Protein AF-A0A0Q7XCU3-F1 (afdb_monomer)

Mean predicted aligned error: 9.3 Å

Structure (mmCIF, N/CA/C/O backbone):
data_AF-A0A0Q7XCU3-F1
#
_entry.id   AF-A0A0Q7XCU3-F1
#
loop_
_atom_site.group_PDB
_atom_site.id
_atom_site.type_symbol
_atom_site.label_atom_id
_atom_site.label_alt_id
_atom_site.label_comp_id
_atom_site.label_asym_id
_atom_site.label_entity_id
_atom_site.label_seq_id
_atom_site.pdbx_PDB_ins_code
_atom_site.Cartn_x
_atom_site.Cartn_y
_atom_site.Cartn_z
_atom_site.occupancy
_atom_site.B_iso_or_equiv
_atom_site.auth_seq_id
_atom_site.auth_comp_id
_atom_site.auth_asym_id
_atom_site.auth_atom_id
_atom_site.pdbx_PDB_model_num
ATOM 1 N N . MET A 1 1 ? 55.228 6.716 -40.233 1.00 40.53 1 MET A N 1
ATOM 2 C CA . MET A 1 1 ? 54.186 5.681 -40.377 1.00 40.53 1 MET A CA 1
ATOM 3 C C . MET A 1 1 ? 52.995 6.126 -39.548 1.00 40.53 1 MET A C 1
ATOM 5 O O . MET A 1 1 ? 53.176 6.418 -38.375 1.00 40.53 1 MET A O 1
ATOM 9 N N . LEU A 1 2 ? 51.854 6.316 -40.211 1.00 42.81 2 LEU A 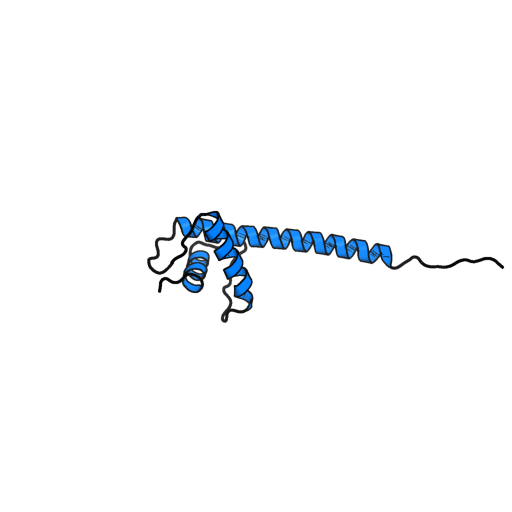N 1
ATOM 10 C CA . LEU A 1 2 ? 50.552 6.670 -39.635 1.00 42.81 2 LEU A CA 1
ATOM 11 C C . LEU A 1 2 ? 49.814 5.420 -39.125 1.00 42.81 2 LEU A C 1
ATOM 13 O O . LEU A 1 2 ? 50.202 4.312 -39.483 1.00 42.81 2 LEU A O 1
ATOM 17 N N . PHE A 1 3 ? 48.715 5.685 -38.405 1.00 41.03 3 PHE A N 1
ATOM 18 C CA . PHE A 1 3 ? 47.702 4.820 -37.772 1.00 41.03 3 PHE A CA 1
ATOM 19 C C . PHE A 1 3 ? 47.938 4.624 -36.269 1.00 41.03 3 PHE A C 1
ATOM 21 O O . PHE A 1 3 ? 48.699 3.762 -35.853 1.00 41.03 3 PHE A O 1
ATOM 28 N N . ALA A 1 4 ? 47.520 5.568 -35.416 1.00 45.00 4 ALA A N 1
ATOM 29 C CA . ALA A 1 4 ? 46.147 6.001 -35.088 1.00 45.00 4 ALA A CA 1
ATOM 30 C C . ALA A 1 4 ? 45.320 4.878 -34.444 1.00 45.00 4 ALA A C 1
ATOM 32 O O . ALA A 1 4 ? 45.092 3.830 -35.040 1.00 45.00 4 ALA A O 1
ATOM 33 N N . ALA A 1 5 ? 44.926 5.147 -33.200 1.00 51.44 5 ALA A N 1
ATOM 34 C CA . ALA A 1 5 ? 44.193 4.288 -32.291 1.00 51.44 5 ALA A CA 1
ATOM 35 C C . ALA A 1 5 ? 42.869 3.781 -32.875 1.00 51.44 5 ALA A C 1
ATOM 37 O O . ALA A 1 5 ? 42.113 4.544 -33.469 1.00 51.44 5 ALA A O 1
ATOM 38 N N . SER A 1 6 ? 42.555 2.518 -32.603 1.00 44.28 6 SER A N 1
ATOM 39 C CA . SER A 1 6 ? 41.202 1.973 -32.695 1.00 44.28 6 SER A CA 1
ATOM 40 C C . SER A 1 6 ? 40.652 1.777 -31.281 1.00 44.28 6 SER A C 1
ATOM 42 O O . SER A 1 6 ? 40.606 0.667 -30.760 1.00 44.28 6 SER A O 1
ATOM 44 N N . VAL A 1 7 ? 40.281 2.893 -30.652 1.00 55.94 7 VAL A N 1
ATOM 45 C CA . VAL A 1 7 ? 39.164 2.931 -29.700 1.00 55.94 7 VAL A CA 1
ATOM 46 C C . VAL A 1 7 ? 37.930 3.153 -30.564 1.00 55.94 7 VAL A C 1
ATOM 48 O O . VAL A 1 7 ? 37.923 4.139 -31.289 1.00 55.94 7 VAL A O 1
ATOM 51 N N . SER A 1 8 ? 36.973 2.222 -30.549 1.00 51.88 8 SER A N 1
ATOM 52 C CA . SER A 1 8 ? 35.543 2.425 -30.861 1.00 51.88 8 SER A CA 1
ATOM 53 C C . SER A 1 8 ? 34.900 1.074 -31.179 1.00 51.88 8 SER A C 1
ATOM 55 O O . SER A 1 8 ? 35.009 0.604 -32.308 1.00 51.88 8 SER A O 1
ATOM 57 N N . ALA A 1 9 ? 34.237 0.457 -30.192 1.00 50.66 9 ALA A N 1
ATOM 58 C CA . ALA A 1 9 ? 33.210 -0.572 -30.432 1.00 50.66 9 ALA A CA 1
ATOM 59 C C . ALA A 1 9 ? 32.363 -0.958 -29.197 1.00 50.66 9 ALA A C 1
ATOM 61 O O . ALA A 1 9 ? 31.373 -1.658 -29.373 1.00 50.66 9 ALA A O 1
ATOM 62 N N . GLU A 1 10 ? 32.702 -0.545 -27.967 1.00 51.41 10 GLU A N 1
ATOM 63 C CA . GLU A 1 10 ? 31.963 -0.991 -26.761 1.00 51.41 10 GLU A CA 1
ATOM 64 C C . GLU A 1 10 ? 31.017 0.055 -26.138 1.00 51.41 10 GLU A C 1
ATOM 66 O O . GLU A 1 10 ? 30.197 -0.294 -25.289 1.00 51.41 10 GLU A O 1
ATOM 71 N N . GLU A 1 11 ? 31.061 1.321 -26.565 1.00 50.12 11 GLU A N 1
ATOM 72 C CA . GLU A 1 11 ? 30.251 2.383 -25.939 1.00 50.12 11 GLU A CA 1
ATOM 73 C C . GLU A 1 11 ? 28.778 2.392 -26.400 1.00 50.12 11 GLU A C 1
ATOM 75 O O . GLU A 1 11 ? 27.884 2.660 -25.593 1.00 50.12 11 GLU A O 1
ATOM 80 N N . ASP A 1 12 ? 28.482 2.019 -27.652 1.00 51.97 12 ASP A N 1
ATOM 81 C CA . ASP A 1 12 ? 27.112 2.091 -28.192 1.00 51.97 12 ASP A CA 1
ATOM 82 C C . ASP A 1 12 ? 26.169 1.026 -27.605 1.00 51.97 12 ASP A C 1
ATOM 84 O O . ASP A 1 12 ? 25.009 1.319 -27.305 1.00 51.97 12 ASP A O 1
ATOM 88 N N . ILE A 1 13 ? 26.658 -0.195 -27.362 1.00 55.03 13 ILE A N 1
ATOM 89 C CA . ILE A 1 13 ? 25.840 -1.295 -26.822 1.00 55.03 13 ILE A CA 1
ATOM 90 C C . ILE A 1 13 ? 25.459 -1.011 -25.359 1.00 55.03 13 ILE A C 1
ATOM 92 O O . ILE A 1 13 ? 24.298 -1.178 -24.978 1.00 55.03 13 ILE A O 1
ATOM 96 N N . CYS A 1 14 ? 26.393 -0.483 -24.560 1.00 57.00 14 CYS A N 1
ATOM 97 C CA . CYS A 1 14 ? 26.150 -0.148 -23.155 1.00 57.00 14 CYS A CA 1
ATOM 98 C C . CYS A 1 14 ? 25.133 0.992 -22.980 1.00 57.00 14 CYS A C 1
ATOM 100 O O . CYS A 1 14 ? 24.334 0.960 -22.042 1.00 57.00 14 CYS A O 1
ATOM 102 N N . SER A 1 15 ? 25.123 1.978 -23.886 1.00 61.78 15 SER A N 1
ATOM 103 C CA . SER A 1 15 ? 24.147 3.077 -23.844 1.00 61.78 15 SER A CA 1
ATOM 104 C C . SER A 1 15 ? 22.707 2.579 -24.038 1.00 61.78 15 SER A C 1
ATOM 106 O O . SER A 1 15 ? 21.788 3.040 -23.357 1.00 61.78 15 SER A O 1
ATOM 108 N N . SER A 1 16 ? 22.521 1.576 -24.904 1.00 77.50 16 SER A N 1
ATOM 109 C CA . SER A 1 16 ? 21.211 0.988 -25.192 1.00 77.50 16 SER A CA 1
ATOM 110 C C . SER A 1 16 ? 20.668 0.157 -24.024 1.00 77.50 16 SER A C 1
ATOM 112 O O . SER A 1 16 ? 19.487 0.274 -23.689 1.00 77.50 16 SER A O 1
ATOM 114 N N . GLU A 1 17 ? 21.533 -0.600 -23.344 1.00 81.69 17 GLU A N 1
ATOM 115 C CA . GLU A 1 17 ? 21.174 -1.391 -22.160 1.00 81.69 17 GLU A CA 1
ATOM 116 C C . GLU A 1 17 ? 20.893 -0.499 -20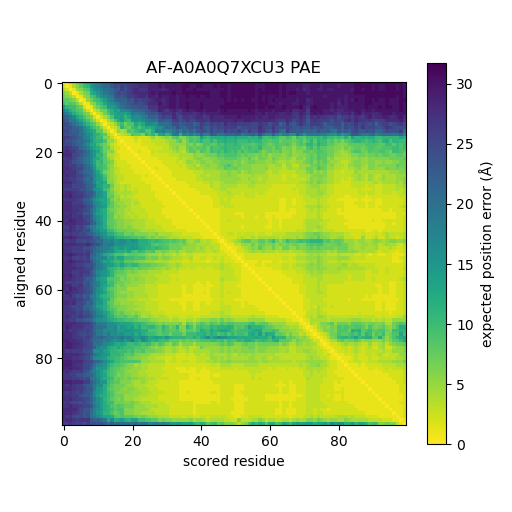.942 1.00 81.69 17 GLU A C 1
ATOM 118 O O . GLU A 1 17 ? 19.940 -0.746 -20.203 1.00 81.69 17 GLU A O 1
ATOM 123 N N . TYR A 1 18 ? 21.643 0.595 -20.757 1.00 81.12 18 TYR A N 1
ATOM 124 C CA . TYR A 1 18 ? 21.359 1.572 -19.700 1.00 81.12 18 TYR A CA 1
ATOM 125 C C . TYR A 1 18 ? 19.994 2.245 -19.892 1.00 81.12 18 TYR A C 1
ATOM 127 O O . TYR A 1 18 ? 19.188 2.324 -18.961 1.00 81.12 18 TYR A O 1
ATOM 135 N N . GLU A 1 19 ? 19.704 2.710 -21.108 1.00 85.50 19 GLU A N 1
ATOM 136 C CA . GLU A 1 19 ? 18.420 3.331 -21.437 1.00 85.50 19 GLU A CA 1
ATOM 137 C C . GLU A 1 19 ? 17.250 2.357 -21.286 1.00 85.50 19 GLU A C 1
ATOM 139 O O . GLU A 1 19 ? 16.183 2.732 -20.788 1.00 85.50 19 GLU A O 1
ATOM 144 N N . ARG A 1 20 ? 17.456 1.093 -21.662 1.00 86.12 20 ARG A N 1
ATOM 145 C CA . ARG A 1 20 ? 16.496 0.017 -21.426 1.00 86.12 20 ARG A CA 1
ATOM 146 C C . ARG A 1 20 ? 16.256 -0.195 -19.932 1.00 86.12 20 ARG A C 1
ATOM 148 O O . ARG A 1 20 ? 15.107 -0.114 -19.503 1.00 86.12 20 ARG A O 1
ATOM 155 N N . GLY A 1 21 ? 17.315 -0.375 -19.145 1.00 85.06 21 GLY A N 1
ATOM 156 C CA . GLY A 1 21 ? 17.217 -0.559 -17.696 1.00 85.06 21 GLY A CA 1
ATOM 157 C C . GLY A 1 21 ? 16.510 0.612 -17.010 1.00 85.06 21 GLY A C 1
ATOM 158 O O . GLY A 1 21 ? 15.653 0.407 -16.154 1.00 85.06 21 GLY A O 1
ATOM 159 N N . ARG A 1 22 ? 16.773 1.851 -17.443 1.00 89.56 22 ARG A N 1
ATOM 160 C CA . ARG A 1 22 ? 16.077 3.044 -16.936 1.00 89.56 22 ARG A CA 1
ATOM 161 C C . ARG A 1 22 ? 14.569 2.995 -17.198 1.00 89.56 22 ARG A C 1
ATOM 163 O O . ARG A 1 22 ? 13.792 3.362 -16.319 1.00 89.56 22 ARG A O 1
ATOM 170 N N . ARG A 1 23 ? 14.148 2.553 -18.387 1.00 86.19 23 ARG A N 1
ATOM 171 C CA . ARG A 1 23 ? 12.722 2.422 -18.741 1.00 86.19 23 ARG A CA 1
ATOM 172 C C . ARG A 1 23 ? 12.044 1.304 -17.960 1.00 86.19 23 ARG A C 1
ATOM 174 O O . ARG A 1 23 ? 10.949 1.515 -17.453 1.00 86.19 23 ARG A O 1
ATOM 181 N N . GLU A 1 24 ? 12.699 0.155 -17.837 1.00 88.44 24 GLU A N 1
ATOM 182 C CA . GLU A 1 24 ? 12.180 -0.989 -17.080 1.00 88.44 24 GLU A CA 1
ATOM 183 C C . GLU A 1 24 ? 12.015 -0.640 -15.593 1.00 88.44 24 GLU A C 1
ATOM 185 O O . GLU A 1 24 ? 10.954 -0.879 -15.020 1.00 88.44 24 GLU A O 1
ATOM 190 N N . MET A 1 25 ? 13.004 0.031 -14.991 1.00 86.31 25 MET A N 1
ATOM 191 C CA . MET A 1 25 ? 12.904 0.530 -13.614 1.00 86.31 25 MET A CA 1
ATOM 192 C C . MET A 1 25 ? 11.802 1.580 -13.446 1.00 86.31 25 MET A C 1
ATOM 194 O O . MET A 1 25 ? 11.122 1.589 -12.422 1.00 86.31 25 MET A O 1
ATOM 198 N N . GLY A 1 26 ? 11.610 2.454 -14.439 1.00 86.44 26 GLY A N 1
ATOM 199 C CA . GLY A 1 26 ? 10.509 3.418 -14.450 1.00 86.44 26 GLY A CA 1
ATOM 200 C C . GLY A 1 26 ? 9.142 2.733 -14.449 1.00 86.44 26 GLY A C 1
ATOM 201 O O . GLY A 1 26 ? 8.316 3.027 -13.591 1.00 86.44 26 GLY A O 1
ATOM 202 N N . ALA A 1 27 ? 8.936 1.765 -15.345 1.00 87.88 27 ALA A N 1
ATOM 203 C CA . ALA A 1 27 ? 7.700 0.985 -15.411 1.00 87.88 27 ALA A CA 1
ATOM 204 C C . ALA A 1 27 ? 7.444 0.204 -14.111 1.00 87.88 27 ALA A C 1
ATOM 206 O O . ALA A 1 27 ? 6.320 0.168 -13.613 1.00 87.88 27 ALA A O 1
ATOM 207 N N . TYR A 1 28 ? 8.496 -0.368 -13.518 1.00 86.12 28 TYR A N 1
ATOM 2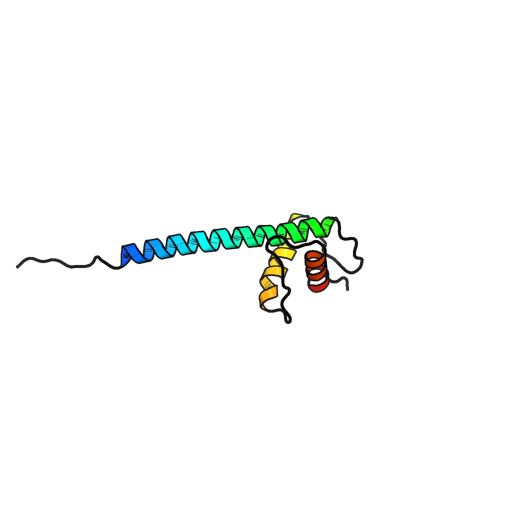08 C CA . TYR A 1 28 ? 8.394 -1.038 -12.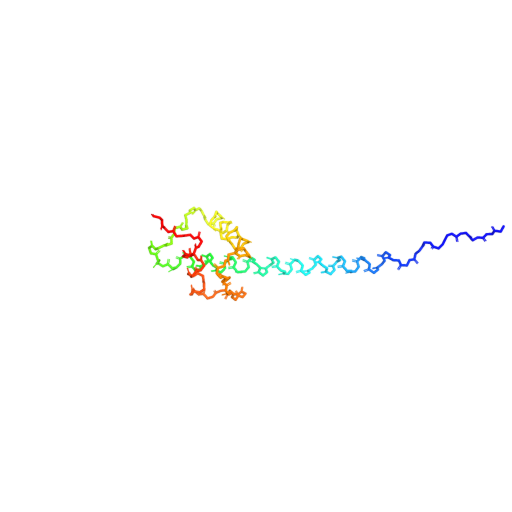225 1.00 86.12 28 TYR A CA 1
ATOM 209 C C . TYR A 1 28 ? 7.973 -0.068 -11.113 1.00 86.12 28 T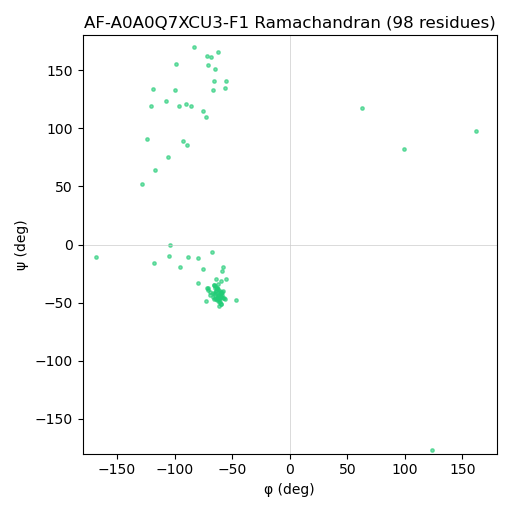YR A C 1
ATOM 211 O O . TYR A 1 28 ? 7.072 -0.371 -10.337 1.00 86.12 28 TYR A O 1
ATOM 219 N N . ALA A 1 29 ? 8.571 1.125 -11.053 1.00 87.44 29 ALA A N 1
ATOM 220 C CA . ALA A 1 29 ? 8.201 2.141 -10.069 1.00 87.44 29 ALA A CA 1
ATOM 221 C C . ALA A 1 29 ? 6.741 2.606 -10.223 1.00 87.44 29 ALA A C 1
ATOM 223 O O . ALA A 1 29 ? 6.054 2.802 -9.220 1.00 87.44 29 ALA A O 1
ATOM 224 N N . GLU A 1 30 ? 6.246 2.742 -11.457 1.00 90.00 30 GLU A N 1
ATOM 225 C CA . GLU A 1 30 ? 4.835 3.051 -11.717 1.00 90.00 30 GLU A CA 1
ATOM 226 C C . GLU A 1 30 ? 3.907 1.946 -11.200 1.00 90.00 30 GLU A C 1
ATOM 228 O O . GLU A 1 30 ? 2.937 2.240 -10.499 1.00 90.00 30 GLU A O 1
ATOM 233 N N . MET A 1 31 ? 4.234 0.680 -11.472 1.00 90.94 31 MET A N 1
ATOM 234 C CA . MET A 1 31 ? 3.471 -0.476 -10.991 1.00 90.94 31 MET A CA 1
ATOM 235 C C . MET A 1 31 ? 3.408 -0.524 -9.458 1.00 90.94 31 MET A C 1
ATOM 237 O O . MET A 1 31 ? 2.332 -0.694 -8.886 1.00 90.94 31 MET A O 1
ATOM 241 N N . MET A 1 32 ? 4.532 -0.284 -8.778 1.00 91.38 32 MET A N 1
ATOM 242 C CA . MET A 1 32 ? 4.576 -0.199 -7.313 1.00 91.38 32 MET A CA 1
ATOM 243 C C . MET A 1 32 ? 3.662 0.917 -6.787 1.00 91.38 32 MET A C 1
ATOM 245 O O . MET A 1 32 ? 2.905 0.702 -5.840 1.00 91.38 32 MET A O 1
ATOM 249 N N . GLY A 1 33 ? 3.657 2.080 -7.444 1.00 93.06 33 GLY A N 1
ATOM 250 C CA . GLY A 1 33 ? 2.759 3.185 -7.101 1.00 93.06 33 GLY A CA 1
ATOM 251 C C . GLY A 1 33 ? 1.272 2.836 -7.256 1.00 93.06 33 GLY A C 1
ATOM 252 O O . GLY A 1 33 ? 0.451 3.287 -6.452 1.00 93.06 33 GLY A O 1
ATOM 253 N N . ILE A 1 34 ? 0.911 2.005 -8.241 1.00 94.31 34 ILE A N 1
ATOM 254 C CA . ILE A 1 34 ? -0.461 1.495 -8.410 1.00 94.31 34 ILE A CA 1
ATOM 255 C C . ILE A 1 34 ? -0.844 0.594 -7.231 1.00 94.31 34 ILE A C 1
ATOM 257 O O . ILE A 1 34 ? -1.908 0.794 -6.640 1.00 94.31 34 ILE A O 1
ATOM 261 N N . ILE A 1 35 ? 0.029 -0.340 -6.845 1.00 95.06 35 ILE A N 1
ATOM 262 C CA . ILE A 1 35 ? -0.193 -1.248 -5.709 1.00 95.06 35 ILE A CA 1
ATOM 263 C C . ILE A 1 35 ? -0.386 -0.445 -4.414 1.00 95.06 35 ILE A C 1
ATOM 265 O O . ILE A 1 35 ? -1.381 -0.618 -3.704 1.00 95.06 35 ILE A O 1
ATOM 269 N N . GLU A 1 36 ? 0.525 0.485 -4.123 1.00 94.94 36 GLU A N 1
ATOM 270 C CA . GLU A 1 36 ? 0.473 1.353 -2.940 1.00 94.94 36 GLU A CA 1
ATOM 271 C C . GLU A 1 36 ? -0.802 2.207 -2.909 1.00 94.94 36 GLU A C 1
ATOM 273 O O . GLU A 1 36 ? -1.482 2.301 -1.878 1.00 94.94 36 GLU A O 1
ATOM 278 N N . GLY A 1 37 ? -1.149 2.808 -4.050 1.00 94.88 37 GLY A N 1
ATOM 279 C CA . GLY A 1 37 ? -2.349 3.620 -4.215 1.00 94.88 37 GLY A CA 1
ATOM 280 C C . GLY A 1 37 ? -3.634 2.814 -4.028 1.00 94.88 37 GLY A C 1
ATOM 281 O O . GLY A 1 37 ? -4.561 3.286 -3.367 1.00 94.88 37 GLY A O 1
ATOM 282 N N . ALA A 1 38 ? -3.682 1.585 -4.540 1.00 96.75 38 ALA A N 1
ATOM 283 C CA . ALA A 1 38 ? -4.814 0.679 -4.377 1.00 96.75 38 ALA A CA 1
ATOM 284 C C . ALA A 1 38 ? -4.992 0.241 -2.915 1.00 96.75 38 ALA A C 1
ATOM 286 O O . ALA A 1 38 ? -6.104 0.318 -2.384 1.00 96.75 38 ALA A O 1
ATOM 287 N N . ILE A 1 39 ? -3.908 -0.134 -2.224 1.00 97.12 39 ILE A N 1
ATOM 288 C CA . ILE A 1 39 ? -3.942 -0.450 -0.785 1.00 97.12 39 ILE A CA 1
ATOM 289 C C . ILE A 1 39 ? -4.464 0.754 0.005 1.00 97.12 39 ILE A C 1
ATOM 291 O O . ILE A 1 39 ? -5.345 0.608 0.860 1.00 97.12 39 ILE A O 1
ATOM 295 N N . TYR A 1 40 ? -3.962 1.955 -0.297 1.00 97.06 40 TYR A N 1
ATOM 296 C CA . TYR A 1 40 ? -4.439 3.179 0.336 1.00 97.06 40 TYR A CA 1
ATOM 297 C C . TYR A 1 40 ? -5.926 3.430 0.053 1.00 97.06 40 TYR A C 1
ATOM 299 O O . TYR A 1 40 ? -6.677 3.699 0.992 1.00 97.06 40 TYR A O 1
ATOM 307 N N . GLY A 1 41 ? -6.376 3.292 -1.194 1.00 96.69 41 GLY A N 1
ATOM 308 C CA . GLY A 1 41 ? -7.781 3.455 -1.571 1.00 96.69 41 GLY A CA 1
ATOM 309 C C . GLY A 1 41 ? -8.705 2.519 -0.791 1.00 96.69 41 GLY A C 1
ATOM 310 O O . GLY A 1 41 ? -9.696 2.963 -0.207 1.00 96.69 41 GLY A O 1
ATOM 311 N N . HIS A 1 42 ? -8.337 1.240 -0.680 1.00 97.31 42 HIS A N 1
ATOM 312 C CA . HIS A 1 42 ? -9.085 0.274 0.129 1.00 97.31 42 HIS A CA 1
ATOM 313 C C . HIS A 1 42 ? -9.059 0.621 1.620 1.00 97.31 42 HIS A C 1
ATOM 315 O O . HIS A 1 42 ? -10.083 0.480 2.291 1.00 97.31 42 HIS A O 1
ATOM 321 N N . SER A 1 43 ? -7.949 1.161 2.137 1.00 95.44 43 SER A N 1
ATOM 322 C CA . SER A 1 43 ? -7.835 1.579 3.545 1.00 95.44 43 SER A CA 1
ATOM 323 C C . SER A 1 43 ? -8.867 2.637 3.963 1.00 95.44 43 SER A C 1
ATOM 325 O O . SER A 1 43 ? -9.188 2.742 5.145 1.00 95.44 43 SER A O 1
ATOM 327 N N . LEU A 1 44 ? -9.421 3.398 3.012 1.00 94.62 44 LEU A N 1
ATOM 328 C CA . LEU A 1 44 ? -10.465 4.395 3.273 1.00 94.62 44 LEU A CA 1
ATOM 329 C C . LEU A 1 44 ? -11.846 3.775 3.522 1.00 94.62 44 LEU A C 1
ATOM 331 O O . LEU A 1 44 ? -12.710 4.428 4.102 1.00 94.62 44 LEU A O 1
ATOM 335 N N . THR A 1 45 ? -12.068 2.539 3.070 1.00 94.31 45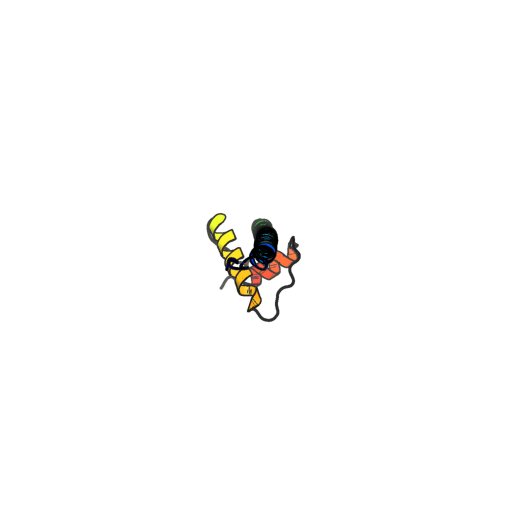 THR A N 1
ATOM 336 C CA . THR A 1 45 ? -13.378 1.864 3.122 1.00 94.31 45 THR A CA 1
ATOM 337 C C . THR A 1 45 ? -13.374 0.592 3.970 1.00 94.31 45 THR A C 1
ATOM 339 O O . THR A 1 45 ? -14.439 0.090 4.339 1.00 94.31 45 THR A O 1
ATOM 342 N N . ILE A 1 46 ? -12.199 0.047 4.295 1.00 92.50 46 ILE A N 1
ATOM 343 C CA . ILE A 1 46 ? -12.058 -1.087 5.210 1.00 92.50 46 ILE A CA 1
ATOM 344 C C . ILE A 1 46 ? -12.332 -0.610 6.641 1.00 92.50 46 ILE A C 1
ATOM 346 O O . ILE A 1 46 ? -11.525 0.080 7.257 1.00 92.50 46 ILE A O 1
ATOM 350 N N . ALA A 1 47 ? -13.463 -1.037 7.196 1.00 82.06 47 ALA A N 1
ATOM 351 C CA . ALA A 1 47 ? -13.764 -0.894 8.613 1.00 82.06 47 ALA A CA 1
ATOM 352 C C . ALA A 1 47 ? -13.244 -2.128 9.369 1.00 82.06 47 ALA A C 1
ATOM 354 O O . ALA A 1 47 ? -13.981 -3.090 9.578 1.00 82.06 47 ALA A O 1
ATOM 355 N N . SER A 1 48 ? -11.966 -2.119 9.757 1.00 87.94 48 SER A N 1
ATOM 356 C CA . SER A 1 48 ? -11.384 -3.155 10.621 1.00 87.94 48 SER A CA 1
ATOM 357 C C . SER A 1 48 ? -10.834 -2.516 11.897 1.00 87.94 48 SER A C 1
ATOM 359 O O . SER A 1 48 ? -9.905 -1.712 11.810 1.00 87.94 48 SER A O 1
ATOM 361 N N . PRO A 1 49 ? -11.335 -2.886 13.093 1.00 87.25 49 PRO A N 1
ATOM 362 C CA . PRO A 1 49 ? -10.803 -2.375 14.359 1.00 87.25 49 PRO A CA 1
ATOM 363 C C . PRO A 1 49 ? -9.376 -2.873 14.645 1.00 87.25 49 PRO A C 1
ATOM 365 O O . PRO A 1 49 ? -8.763 -2.456 15.620 1.00 87.25 49 PRO A O 1
ATOM 368 N N . LYS A 1 50 ? -8.852 -3.781 13.811 1.00 92.12 50 LYS A N 1
ATOM 369 C CA . LYS A 1 50 ? -7.506 -4.345 13.930 1.00 92.12 50 LYS A CA 1
ATOM 370 C C . LYS A 1 50 ? -6.440 -3.515 13.211 1.00 92.12 50 LYS A C 1
ATOM 372 O O . LYS A 1 50 ? -5.263 -3.798 13.399 1.00 92.12 50 LYS A O 1
ATOM 377 N N . ILE A 1 51 ? -6.824 -2.532 12.390 1.00 95.44 51 ILE A N 1
ATOM 378 C CA . ILE A 1 51 ? -5.904 -1.757 11.544 1.00 95.44 51 ILE A CA 1
ATOM 379 C C . ILE A 1 51 ? -5.732 -0.340 12.102 1.00 95.44 51 ILE A C 1
ATOM 381 O O . ILE A 1 51 ? -6.692 0.421 12.200 1.00 95.44 51 ILE A O 1
ATOM 385 N N . CYS A 1 52 ? -4.490 0.047 12.386 1.00 93.81 52 CYS A N 1
ATOM 386 C CA . CYS A 1 52 ? -4.102 1.349 12.928 1.00 93.81 52 CYS A CA 1
ATOM 387 C C . CYS A 1 52 ? -3.191 2.125 11.960 1.00 93.81 52 CYS A C 1
ATOM 389 O O . CYS A 1 52 ? -2.042 2.454 12.260 1.00 93.81 52 CYS A O 1
ATOM 391 N N . LEU A 1 53 ? -3.725 2.477 10.785 1.00 94.81 53 LEU A N 1
ATOM 392 C CA . LEU A 1 53 ? -3.046 3.343 9.815 1.00 94.81 53 LEU A CA 1
ATOM 393 C C . LEU A 1 53 ? -3.438 4.820 10.021 1.00 94.81 53 LEU A C 1
ATOM 395 O O . LEU A 1 53 ? -4.399 5.331 9.436 1.00 94.81 53 LEU A O 1
ATOM 399 N N . VAL A 1 54 ? -2.681 5.514 10.873 1.00 92.81 54 VAL A N 1
ATOM 400 C CA . VAL A 1 54 ? -2.925 6.915 11.273 1.00 92.81 54 VAL A CA 1
ATOM 401 C C . VAL A 1 54 ? -2.054 7.920 10.511 1.00 92.81 54 VAL A C 1
ATOM 403 O O . VAL A 1 54 ? -0.958 7.582 10.058 1.00 92.81 54 VAL A O 1
ATOM 406 N N . GLY A 1 55 ? -2.521 9.167 10.418 1.00 94.56 55 GLY A N 1
ATOM 407 C CA . GLY A 1 55 ? -1.821 10.281 9.767 1.00 94.56 55 GLY A CA 1
ATOM 408 C C . GLY A 1 55 ? -2.639 10.939 8.655 1.00 94.56 55 GLY A C 1
ATOM 409 O O . GLY A 1 55 ? -3.791 10.572 8.404 1.00 94.56 55 GLY A O 1
ATOM 410 N N . THR A 1 56 ? -2.032 11.908 7.983 1.00 96.31 56 THR A N 1
ATOM 411 C CA . THR A 1 56 ? -2.561 12.539 6.766 1.00 96.31 56 THR A CA 1
ATOM 412 C C . THR A 1 56 ? -2.559 11.555 5.586 1.00 96.31 56 THR A C 1
ATOM 414 O O . THR A 1 56 ? -1.819 10.571 5.613 1.00 96.31 56 THR A O 1
ATOM 417 N N . PRO A 1 57 ? -3.332 11.806 4.510 1.00 94.69 57 PRO A N 1
ATOM 418 C CA . PRO A 1 57 ? -3.287 10.993 3.290 1.00 94.69 57 PRO A CA 1
ATOM 419 C C . PRO A 1 57 ? -1.867 10.696 2.792 1.00 94.69 57 PRO A C 1
ATOM 421 O O . PRO A 1 57 ? -1.516 9.541 2.566 1.00 94.69 57 PRO A O 1
ATOM 424 N N . LYS A 1 58 ? -1.019 11.730 2.715 1.00 94.25 58 LYS A N 1
ATOM 425 C CA . LYS A 1 58 ? 0.373 11.608 2.269 1.00 94.25 58 LYS A CA 1
ATOM 426 C C . LYS A 1 58 ? 1.195 10.700 3.186 1.00 94.25 58 LYS A C 1
ATOM 428 O O . LYS A 1 58 ? 1.906 9.828 2.699 1.00 94.25 58 LYS A O 1
ATOM 433 N N . GLU A 1 59 ? 1.073 10.872 4.500 1.00 96.88 59 GLU A N 1
ATOM 434 C CA . GLU A 1 59 ? 1.787 10.041 5.478 1.00 96.88 59 GLU A CA 1
ATOM 435 C C . GLU A 1 59 ? 1.336 8.580 5.424 1.00 96.88 59 GLU A C 1
ATOM 437 O O . GLU A 1 59 ? 2.157 7.679 5.577 1.00 96.88 59 GLU A O 1
ATOM 442 N N . LYS A 1 60 ? 0.042 8.326 5.198 1.00 96.00 60 LYS A N 1
ATOM 443 C CA . LYS A 1 60 ? -0.487 6.964 5.071 1.00 96.00 60 LYS A CA 1
ATOM 444 C C . LYS A 1 60 ? 0.074 6.256 3.841 1.00 96.00 60 LYS A C 1
ATOM 446 O O . LYS A 1 60 ? 0.537 5.128 3.976 1.00 96.00 60 LYS A O 1
ATOM 451 N N . VAL A 1 61 ? 0.098 6.923 2.686 1.00 95.38 61 VAL A N 1
ATOM 452 C CA . VAL A 1 61 ? 0.707 6.377 1.459 1.00 95.38 61 VAL A CA 1
ATOM 453 C C . VAL A 1 61 ? 2.199 6.108 1.671 1.00 95.38 61 VAL A C 1
ATOM 455 O O . VAL A 1 61 ? 2.661 5.011 1.389 1.00 95.38 61 VAL A O 1
ATOM 458 N N . GLN A 1 62 ? 2.942 7.047 2.266 1.00 95.44 62 GLN A N 1
ATOM 459 C CA . GLN A 1 62 ? 4.366 6.848 2.574 1.00 95.44 62 GLN A CA 1
ATOM 460 C C . GLN A 1 62 ? 4.608 5.665 3.521 1.00 95.44 62 GLN A C 1
ATOM 462 O O . GLN A 1 62 ? 5.544 4.893 3.328 1.00 95.44 62 GLN A O 1
ATOM 467 N N . LYS A 1 63 ? 3.762 5.494 4.544 1.00 96.62 63 LYS A N 1
ATOM 468 C CA . LYS A 1 63 ? 3.825 4.334 5.443 1.00 96.62 63 LYS A CA 1
ATOM 469 C C . LYS A 1 63 ? 3.575 3.028 4.692 1.00 96.62 63 LYS A C 1
ATOM 471 O O . LYS A 1 63 ? 4.307 2.073 4.929 1.00 96.62 63 LYS A O 1
ATOM 476 N N . ILE A 1 64 ? 2.582 2.992 3.800 1.00 96.56 64 ILE A N 1
ATOM 477 C CA . ILE A 1 64 ? 2.283 1.829 2.951 1.00 96.56 64 ILE A CA 1
ATOM 478 C C . ILE A 1 64 ? 3.478 1.500 2.053 1.00 96.56 64 ILE A C 1
ATOM 480 O O . ILE A 1 64 ? 3.919 0.357 2.078 1.00 96.56 64 ILE A O 1
ATOM 484 N N . ALA A 1 65 ? 4.045 2.485 1.352 1.00 94.38 65 ALA A N 1
ATOM 485 C CA . ALA A 1 65 ? 5.221 2.304 0.498 1.00 94.38 65 ALA A CA 1
ATOM 486 C C . ALA A 1 65 ? 6.408 1.710 1.275 1.00 94.38 65 ALA A C 1
ATOM 488 O O . ALA A 1 65 ? 7.002 0.711 0.872 1.00 94.38 65 ALA A O 1
ATOM 489 N N . ASN A 1 66 ? 6.698 2.258 2.460 1.00 94.25 66 ASN A N 1
ATOM 490 C CA . ASN A 1 66 ? 7.762 1.748 3.328 1.00 94.25 66 ASN A CA 1
ATOM 491 C C . ASN A 1 66 ? 7.495 0.307 3.793 1.00 94.25 66 ASN A C 1
ATOM 493 O O . ASN A 1 66 ? 8.405 -0.522 3.799 1.00 94.25 66 ASN A O 1
ATOM 497 N N . ALA A 1 67 ? 6.255 -0.001 4.182 1.00 93.81 67 ALA A N 1
ATOM 498 C CA . ALA A 1 67 ? 5.872 -1.350 4.586 1.00 93.81 67 ALA A CA 1
ATOM 499 C C . ALA A 1 67 ? 5.975 -2.336 3.414 1.00 93.81 67 ALA A C 1
ATOM 501 O O . ALA A 1 67 ? 6.501 -3.436 3.583 1.00 93.81 67 ALA A O 1
ATOM 502 N N . PHE A 1 68 ? 5.548 -1.926 2.221 1.00 91.88 68 PHE A N 1
ATOM 503 C CA . PHE A 1 68 ? 5.589 -2.752 1.023 1.00 91.88 68 PHE A CA 1
ATOM 504 C C . PHE A 1 68 ? 7.027 -3.040 0.585 1.00 91.88 68 PHE A C 1
ATOM 506 O O . PHE A 1 68 ? 7.375 -4.193 0.347 1.00 91.88 68 PHE A O 1
ATOM 513 N N . GLY A 1 69 ? 7.912 -2.040 0.634 1.00 88.00 69 GLY A N 1
ATOM 514 C CA . GLY A 1 69 ? 9.348 -2.235 0.418 1.00 88.00 69 GLY A CA 1
ATOM 515 C C . GLY A 1 69 ? 9.996 -3.198 1.423 1.00 88.00 69 GLY A C 1
ATOM 516 O O . GLY A 1 69 ? 10.918 -3.926 1.068 1.00 88.00 69 GLY A O 1
ATOM 517 N N . SER A 1 70 ? 9.492 -3.257 2.662 1.00 86.50 70 SER A N 1
ATOM 518 C CA . SER A 1 70 ? 9.971 -4.205 3.682 1.00 86.50 70 SER A CA 1
ATOM 519 C C . SER A 1 70 ? 9.419 -5.629 3.526 1.00 86.50 70 SER A C 1
ATOM 521 O O . SER A 1 70 ? 9.909 -6.556 4.175 1.00 86.50 70 SER A O 1
ATOM 523 N N . GLN A 1 71 ? 8.415 -5.826 2.664 1.00 80.56 71 GLN A N 1
ATOM 524 C CA . GLN A 1 71 ? 7.737 -7.110 2.489 1.00 80.56 71 GLN A CA 1
ATOM 525 C C . GLN A 1 71 ? 8.667 -8.202 1.948 1.00 80.56 71 GLN A C 1
ATOM 527 O O . GLN A 1 71 ? 8.486 -9.369 2.289 1.00 80.56 71 GLN A O 1
ATOM 532 N N . SER A 1 72 ? 9.684 -7.841 1.162 1.00 70.81 72 SER A N 1
ATOM 533 C CA . SER A 1 72 ? 10.698 -8.769 0.634 1.00 70.81 72 SER A CA 1
ATOM 534 C C . SER A 1 72 ? 11.455 -9.540 1.725 1.00 70.81 72 SER A C 1
ATOM 536 O O . SER A 1 72 ? 12.031 -10.588 1.447 1.00 70.81 72 SER A O 1
ATOM 538 N N . HIS A 1 73 ? 11.429 -9.053 2.968 1.00 74.06 73 HIS A N 1
ATOM 539 C CA . HIS A 1 73 ? 12.054 -9.687 4.129 1.00 74.06 73 HIS A CA 1
ATOM 540 C C . HIS A 1 73 ? 11.051 -10.393 5.054 1.00 74.06 73 HIS A C 1
ATOM 542 O O . HIS A 1 73 ? 11.441 -10.940 6.085 1.00 74.06 73 HIS A O 1
ATOM 548 N N . ALA A 1 74 ? 9.757 -10.353 4.735 1.00 74.69 74 ALA A N 1
ATOM 549 C CA . ALA A 1 74 ? 8.705 -10.869 5.594 1.00 74.69 74 ALA A CA 1
ATOM 550 C C . ALA A 1 74 ? 8.323 -12.305 5.192 1.00 74.69 74 ALA A C 1
ATOM 552 O O . ALA A 1 74 ? 7.809 -12.528 4.100 1.00 74.69 74 ALA A O 1
ATOM 553 N N . GLU A 1 75 ? 8.490 -13.276 6.097 1.00 73.31 75 GLU A N 1
ATOM 554 C CA . GLU A 1 75 ? 8.058 -14.665 5.878 1.00 73.31 75 GLU A CA 1
ATOM 555 C C . GLU A 1 75 ? 6.710 -14.963 6.563 1.00 73.31 75 GLU A C 1
ATOM 557 O O . GLU A 1 75 ? 6.525 -14.597 7.729 1.00 73.31 75 GLU A O 1
ATOM 562 N N . PRO A 1 76 ? 5.742 -15.601 5.876 1.00 80.38 76 PRO A N 1
ATOM 563 C CA . PRO A 1 76 ? 5.693 -15.844 4.427 1.00 80.38 76 PRO A CA 1
ATOM 564 C C . PRO A 1 76 ? 5.439 -14.537 3.647 1.00 80.38 76 PRO A C 1
ATOM 566 O O . PRO A 1 76 ? 4.837 -13.627 4.223 1.00 80.38 76 PRO A O 1
ATOM 569 N N . PRO A 1 77 ? 5.841 -14.407 2.371 1.00 80.44 77 PRO A N 1
ATOM 570 C CA . PRO A 1 77 ? 5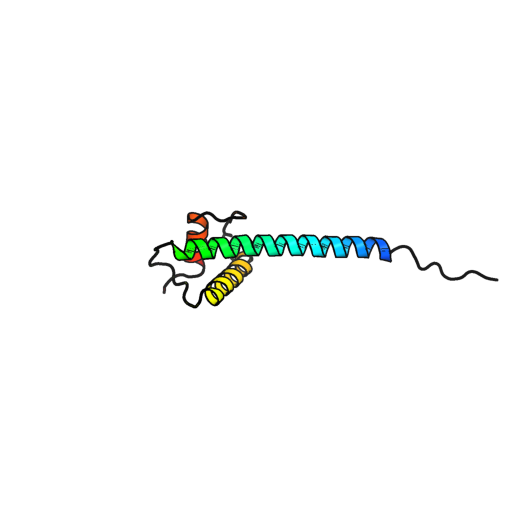.516 -13.231 1.562 1.00 80.44 77 PRO A CA 1
ATOM 571 C C . PRO A 1 77 ? 4.000 -13.118 1.323 1.00 80.44 77 PRO A C 1
ATOM 573 O O . PRO A 1 77 ? 3.277 -14.115 1.342 1.00 80.44 77 PRO A O 1
ATOM 576 N N . LEU A 1 78 ? 3.497 -11.891 1.145 1.00 86.56 78 LEU A N 1
ATOM 577 C CA . LEU A 1 78 ? 2.119 -11.672 0.695 1.00 86.56 78 LEU A CA 1
ATOM 578 C C . LEU A 1 78 ? 2.083 -11.613 -0.832 1.00 86.56 78 LEU A C 1
ATOM 580 O O . LEU A 1 78 ? 2.683 -10.732 -1.433 1.00 86.56 78 LEU A O 1
ATOM 584 N N . GLU A 1 79 ? 1.321 -12.498 -1.455 1.00 87.94 79 GLU A N 1
ATOM 585 C CA . GLU A 1 79 ? 1.031 -12.386 -2.884 1.00 87.94 79 GLU A CA 1
ATOM 586 C C . GLU A 1 79 ? 0.006 -11.261 -3.100 1.00 87.94 79 GLU A C 1
ATOM 588 O O . GLU A 1 79 ? -1.131 -11.333 -2.611 1.00 87.94 79 GLU A O 1
ATOM 593 N N . LEU A 1 80 ? 0.425 -10.201 -3.789 1.00 88.94 80 LEU A N 1
ATOM 594 C CA . LEU A 1 80 ? -0.413 -9.067 -4.172 1.00 88.94 80 LEU A CA 1
ATOM 595 C C . LEU A 1 80 ? -0.449 -8.976 -5.696 1.00 88.94 80 LEU A C 1
ATOM 597 O O . LEU A 1 80 ? 0.595 -9.042 -6.336 1.00 88.94 80 LEU A O 1
ATOM 601 N N . ASP A 1 81 ? -1.646 -8.797 -6.250 1.00 91.31 81 ASP A N 1
ATOM 602 C CA . ASP A 1 81 ? -1.807 -8.479 -7.669 1.00 91.31 81 ASP A CA 1
ATOM 603 C C . ASP A 1 81 ? -1.351 -7.037 -7.948 1.00 91.31 81 ASP A C 1
ATOM 605 O O . ASP A 1 81 ? -1.325 -6.208 -7.035 1.00 91.31 81 ASP A O 1
ATOM 609 N N . ASP A 1 82 ? -1.083 -6.708 -9.215 1.00 88.25 82 ASP A N 1
ATOM 610 C CA . ASP A 1 82 ? -0.707 -5.347 -9.647 1.00 88.25 82 ASP A CA 1
ATOM 611 C C . ASP A 1 82 ? -1.746 -4.293 -9.230 1.00 88.25 82 ASP A C 1
ATOM 613 O O . ASP A 1 82 ? -1.425 -3.135 -8.965 1.00 88.25 82 ASP A O 1
ATOM 617 N N . VAL A 1 83 ? -3.012 -4.712 -9.137 1.00 93.75 83 VAL A N 1
ATOM 618 C CA . VAL A 1 83 ? -4.103 -3.944 -8.536 1.00 93.75 83 VAL A CA 1
ATOM 619 C C . VAL A 1 83 ? -4.728 -4.794 -7.428 1.00 93.75 83 VAL A C 1
ATOM 621 O O . VAL A 1 83 ? -5.654 -5.563 -7.696 1.00 93.75 83 VAL A O 1
ATOM 624 N N . PRO A 1 84 ? -4.249 -4.674 -6.177 1.00 95.19 84 PRO A N 1
ATOM 625 C CA . PRO A 1 84 ? -4.741 -5.477 -5.071 1.00 95.19 84 PRO A CA 1
ATOM 626 C C . PRO A 1 84 ? -6.255 -5.359 -4.874 1.00 95.19 84 PRO A C 1
ATOM 628 O O . PRO A 1 84 ? -6.831 -4.264 -4.822 1.00 95.19 84 PRO A O 1
ATOM 631 N N . SER A 1 85 ? -6.896 -6.508 -4.683 1.00 96.25 85 SER A N 1
ATOM 632 C CA . SER A 1 85 ? -8.269 -6.605 -4.186 1.00 96.25 85 SER A CA 1
ATOM 633 C C . SER A 1 85 ? -8.404 -6.018 -2.777 1.00 96.25 85 SER A C 1
ATOM 635 O O . SER A 1 85 ? -7.423 -5.816 -2.049 1.00 96.25 85 SER A O 1
ATOM 637 N N . LYS A 1 86 ? -9.650 -5.789 -2.351 1.00 96.00 86 LYS A N 1
ATOM 638 C CA . LYS A 1 86 ? -9.944 -5.321 -0.993 1.00 96.00 86 LYS A CA 1
ATOM 639 C C . LYS A 1 86 ? -9.415 -6.299 0.057 1.00 96.00 86 LYS A C 1
ATOM 641 O O . LYS A 1 86 ? -8.854 -5.875 1.064 1.00 96.00 86 LYS A O 1
ATOM 646 N N . GLU A 1 87 ? -9.560 -7.598 -0.183 1.00 95.50 87 GLU A N 1
ATOM 647 C CA . GLU A 1 87 ? -9.105 -8.667 0.705 1.00 95.50 87 GLU A CA 1
ATOM 648 C C . GLU A 1 87 ? -7.575 -8.705 0.814 1.00 95.50 87 GLU A C 1
ATOM 650 O O . GLU A 1 87 ? -7.038 -8.845 1.915 1.00 95.50 87 GLU A O 1
ATOM 655 N N . GLN A 1 88 ? -6.861 -8.554 -0.305 1.00 95.81 88 GLN A N 1
ATOM 656 C CA . GLN A 1 88 ? -5.396 -8.464 -0.317 1.00 95.81 88 GLN A CA 1
ATOM 657 C C . GLN A 1 88 ? -4.907 -7.218 0.425 1.00 95.81 88 GLN A C 1
ATOM 659 O O . GLN A 1 88 ? -4.040 -7.322 1.297 1.00 95.81 88 GLN A O 1
ATOM 664 N N . ALA A 1 89 ? -5.511 -6.059 0.152 1.00 96.38 89 ALA A N 1
ATOM 665 C CA . ALA A 1 89 ? -5.198 -4.823 0.858 1.00 96.38 89 ALA A CA 1
ATOM 666 C C . ALA A 1 89 ? -5.466 -4.949 2.364 1.00 96.38 89 ALA A C 1
ATOM 668 O O . ALA A 1 89 ? -4.638 -4.534 3.171 1.00 96.38 89 ALA A O 1
ATOM 669 N N . GLN A 1 90 ? -6.576 -5.575 2.766 1.00 96.12 90 GLN A N 1
ATOM 670 C CA . GLN A 1 90 ? -6.874 -5.813 4.177 1.00 96.12 90 GLN A CA 1
ATOM 671 C C . GLN A 1 90 ? -5.811 -6.695 4.844 1.00 96.12 90 GLN A C 1
ATOM 673 O O . GLN A 1 90 ? -5.314 -6.325 5.905 1.00 96.12 90 GLN A O 1
ATOM 678 N N . LYS A 1 91 ? -5.415 -7.816 4.225 1.00 94.69 91 LYS A N 1
ATOM 679 C CA . LYS A 1 91 ? -4.354 -8.693 4.758 1.00 94.69 91 LYS A CA 1
ATOM 680 C C . LYS A 1 91 ? -3.030 -7.951 4.931 1.00 94.69 91 LYS A C 1
ATOM 682 O O . LYS A 1 91 ? -2.371 -8.102 5.958 1.00 94.69 91 LYS A O 1
ATOM 687 N N . PHE A 1 92 ? -2.655 -7.141 3.942 1.00 95.56 92 PHE A N 1
ATOM 688 C CA . PHE A 1 92 ? -1.469 -6.295 4.019 1.00 95.56 92 PHE A CA 1
ATOM 689 C C . PHE A 1 92 ? -1.561 -5.315 5.195 1.00 95.56 92 PHE A C 1
ATOM 691 O O . PHE A 1 92 ? -0.664 -5.257 6.038 1.00 95.56 92 PHE A O 1
ATOM 698 N N . LEU A 1 93 ? -2.673 -4.587 5.295 1.00 96.06 93 LEU A N 1
ATOM 699 C CA . LEU A 1 93 ? -2.873 -3.576 6.327 1.00 96.06 93 LEU A CA 1
ATOM 700 C C . LEU A 1 93 ? -2.910 -4.174 7.740 1.00 96.06 93 LEU A C 1
ATOM 702 O O . LEU A 1 93 ? -2.323 -3.601 8.654 1.00 96.06 93 LEU A O 1
ATOM 706 N N . GLU A 1 94 ? -3.552 -5.327 7.926 1.00 94.62 94 GLU A N 1
ATOM 707 C CA . GLU A 1 94 ? -3.593 -6.031 9.215 1.00 94.62 94 GLU A CA 1
ATOM 708 C C . GLU A 1 94 ? -2.213 -6.537 9.641 1.00 94.62 94 GLU A C 1
ATOM 710 O O . GLU A 1 94 ? -1.894 -6.521 10.830 1.00 94.62 94 GLU A O 1
ATOM 715 N N . ARG A 1 95 ? -1.373 -6.950 8.686 1.00 93.06 95 ARG A N 1
ATOM 716 C CA . ARG A 1 95 ? -0.017 -7.424 8.980 1.00 93.06 95 ARG A CA 1
ATOM 717 C C . ARG A 1 95 ? 0.922 -6.293 9.381 1.00 93.06 95 ARG A C 1
ATOM 719 O O . ARG A 1 95 ? 1.660 -6.433 10.352 1.00 93.06 95 ARG A O 1
ATOM 726 N N . PHE A 1 96 ? 0.935 -5.208 8.611 1.00 94.44 96 PHE A N 1
ATOM 727 C CA . PHE A 1 96 ? 1.944 -4.154 8.757 1.00 94.44 96 PHE A CA 1
ATOM 728 C C . PHE A 1 96 ? 1.492 -2.984 9.632 1.00 94.44 96 PHE A C 1
ATOM 730 O O . PHE A 1 96 ? 2.333 -2.263 10.168 1.00 94.44 96 PHE A O 1
ATOM 737 N N . PHE A 1 97 ? 0.185 -2.813 9.834 1.00 95.44 97 PHE A N 1
ATOM 738 C CA . PHE A 1 97 ? -0.376 -1.758 10.678 1.00 95.44 97 PHE A CA 1
ATOM 739 C C . PHE A 1 97 ? -1.370 -2.301 11.713 1.00 95.44 97 PHE A C 1
ATOM 741 O O . PHE A 1 97 ? -2.483 -1.777 11.803 1.00 95.44 97 PHE A O 1
ATOM 748 N N . PRO A 1 98 ? -1.018 -3.321 12.518 1.00 94.88 98 PRO A N 1
ATOM 749 C CA . PRO A 1 98 ? -1.905 -3.800 13.566 1.00 94.88 98 PRO A CA 1
ATOM 750 C C . PRO A 1 98 ? -2.095 -2.731 14.651 1.00 94.88 98 PRO A C 1
ATOM 752 O O . PRO A 1 98 ? -1.146 -2.054 15.057 1.00 94.88 98 PRO A O 1
ATOM 755 N N . CYS A 1 99 ? -3.318 -2.599 15.156 1.00 91.19 99 CYS A N 1
ATOM 756 C CA . CYS A 1 99 ? -3.554 -1.921 16.427 1.00 91.19 99 CYS A CA 1
ATOM 757 C C . CYS A 1 99 ? -2.940 -2.749 17.566 1.00 91.19 99 CYS A C 1
ATOM 759 O O . CYS A 1 99 ? -3.115 -3.967 17.602 1.00 91.19 99 CYS A O 1
ATOM 761 N N . LYS A 1 100 ? -2.199 -2.091 18.464 1.00 79.44 100 LYS A N 1
ATOM 762 C CA . LYS A 1 100 ? -1.656 -2.693 19.690 1.00 79.44 100 LYS A CA 1
ATOM 763 C C . LYS A 1 100 ? -2.605 -2.488 20.859 1.00 79.44 100 LYS A C 1
ATOM 765 O O . LYS A 1 100 ? -3.241 -1.411 20.889 1.00 79.44 100 LYS A O 1
#

Sequence (100 aa):
MLFAASVSAEEDICSSEYERGRREMGAYAEMMGIIEGAIYGHSLTIASPKICLVGTPKEKVQKIANAFGSQSHAEPPLELDDVPSKEQAQKFLERFFPCK

Radius of gyration: 21.69 Å; Cα contacts (8 Å, |Δi|>4): 61; chains: 1; bounding box: 68×28×60 Å

Foldseek 3Di:
DDDDDPDDDPPPVVVVVVVVVVVVVVVVVVLLLQQLVLLLVLVVVDPDPFFDQDDDSVSSSVLSSVLLVCQVVDPPHQDADSRGDSVSSVVSRNV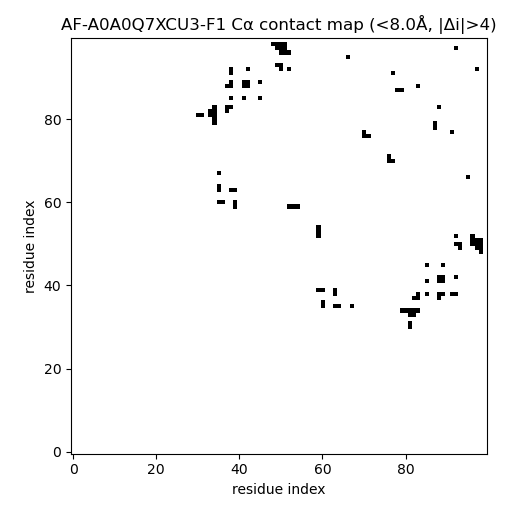RGTDD

pLDDT: mean 84.56, std 15.79, range [40.53, 97.31]

Nearest PDB structures (foldseek):
  6o9u-assembly1_A  TM=3.479E-01  e=7.731E+00  Paramagnetospirillum magnetotacticum

Solvent-accessible surface area (backbone atoms only — not comparable to full-atom values): 6017 Å² total; per-residue (Å²): 138,88,82,80,84,87,82,87,83,68,67,68,63,52,55,55,52,51,55,48,51,5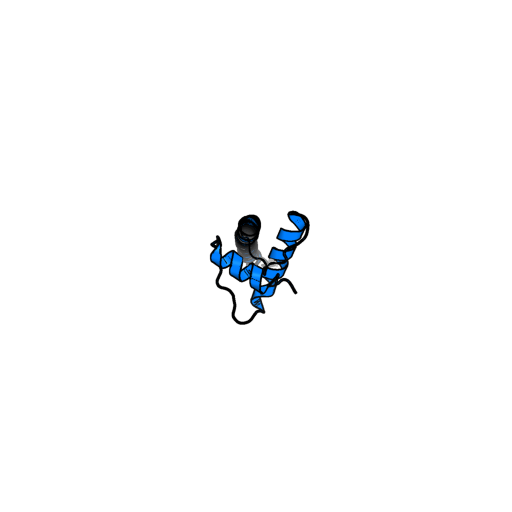4,49,54,53,48,54,50,53,52,48,50,50,42,29,38,50,34,35,48,57,40,60,76,72,60,89,51,93,52,48,54,84,70,76,55,75,69,53,40,43,53,50,45,46,55,50,56,69,50,38,87,77,39,87,79,68,83,89,66,53,73,68,36,49,64,67,49,28,47,56,51,40,46,70,78,26,49,55,127

Secondary structure (DSSP, 8-state):
--------SSHHHHHHHHHHHHHHHHHHHHHHHHHHHHHHHHHTT---TTB---S-HHHHHHHHHHHHHHGGGSSSPP---SS--HHHHHHHHHHHSB--